Protein AF-A0A1Z4V769-F1 (afdb_monomer_lite)

Structure (mmCIF, N/CA/C/O backbone):
data_AF-A0A1Z4V769-F1
#
_entry.id   AF-A0A1Z4V769-F1
#
loop_
_atom_site.group_PDB
_atom_site.id
_atom_site.type_symbol
_atom_site.label_atom_id
_atom_site.label_alt_id
_atom_site.label_comp_id
_atom_site.label_asym_id
_atom_site.label_entity_id
_atom_site.label_seq_id
_atom_site.pdbx_PDB_ins_code
_atom_site.Cartn_x
_atom_site.Cartn_y
_atom_site.Cartn_z
_atom_site.occupancy
_atom_site.B_iso_or_equiv
_atom_site.auth_seq_id
_atom_site.auth_comp_id
_atom_site.auth_asym_id
_atom_site.auth_atom_id
_atom_site.pdbx_PDB_model_num
ATOM 1 N N . MET A 1 1 ? -10.683 3.137 -2.068 1.00 57.84 1 MET A N 1
ATOM 2 C CA . MET A 1 1 ? -10.751 2.568 -0.701 1.00 57.84 1 MET A CA 1
ATOM 3 C C . MET A 1 1 ? -12.139 2.747 -0.072 1.00 57.84 1 MET A C 1
ATOM 5 O O . MET A 1 1 ? -12.757 1.757 0.283 1.00 57.84 1 MET A O 1
ATOM 9 N N . THR A 1 2 ? -12.689 3.964 -0.033 1.00 55.66 2 THR A N 1
ATOM 10 C CA . THR A 1 2 ? -13.947 4.351 0.654 1.00 55.66 2 THR A CA 1
ATOM 11 C C . THR A 1 2 ? -15.177 3.515 0.298 1.00 55.66 2 THR A C 1
ATOM 13 O O . THR A 1 2 ? -15.842 2.961 1.167 1.00 55.66 2 THR A O 1
ATOM 16 N N . ILE A 1 3 ? -15.468 3.398 -0.999 1.00 59.91 3 ILE A N 1
ATOM 17 C CA . ILE A 1 3 ? -16.662 2.704 -1.499 1.00 59.91 3 ILE A CA 1
ATOM 18 C C . ILE A 1 3 ? -16.536 1.188 -1.294 1.00 59.91 3 ILE A C 1
ATOM 20 O O . ILE A 1 3 ? -17.512 0.521 -0.968 1.00 59.91 3 ILE A O 1
ATOM 24 N N . CYS A 1 4 ? -15.328 0.646 -1.444 1.00 62.88 4 CYS A N 1
ATOM 25 C CA . CYS A 1 4 ? -15.061 -0.784 -1.328 1.00 62.88 4 CYS A CA 1
ATOM 26 C C . CYS A 1 4 ? -15.147 -1.248 0.130 1.00 62.88 4 CYS A C 1
ATOM 28 O O . CYS A 1 4 ? -15.774 -2.267 0.396 1.00 62.88 4 CYS A O 1
ATOM 30 N N . CYS A 1 5 ? -14.602 -0.475 1.080 1.00 68.19 5 CYS A N 1
ATOM 31 C CA . CYS A 1 5 ? -14.754 -0.767 2.509 1.00 68.19 5 CYS A CA 1
ATOM 32 C C . CYS A 1 5 ? -16.229 -0.721 2.927 1.00 68.19 5 CYS A C 1
ATOM 34 O O . CYS A 1 5 ? -16.715 -1.655 3.557 1.00 68.19 5 CYS A O 1
ATOM 36 N N . ASN A 1 6 ? -16.969 0.311 2.509 1.00 74.62 6 ASN A N 1
ATOM 37 C CA . ASN A 1 6 ? -18.406 0.403 2.774 1.00 74.62 6 ASN A CA 1
ATOM 38 C C . ASN A 1 6 ? -19.172 -0.816 2.228 1.00 74.62 6 ASN A C 1
ATOM 40 O O . ASN A 1 6 ? -19.938 -1.436 2.964 1.00 74.62 6 ASN A O 1
ATOM 44 N N . LYS A 1 7 ? -18.899 -1.230 0.981 1.00 69.94 7 LYS A N 1
ATOM 45 C CA . LYS A 1 7 ? -19.490 -2.440 0.383 1.00 69.94 7 LYS A CA 1
ATOM 46 C C . LYS A 1 7 ? -19.115 -3.723 1.134 1.00 69.94 7 LYS A C 1
ATOM 48 O O . LYS A 1 7 ? -19.991 -4.537 1.399 1.00 69.94 7 LYS A O 1
ATOM 53 N N . ARG A 1 8 ? -17.841 -3.905 1.498 1.00 69.81 8 ARG A N 1
ATOM 54 C CA . ARG A 1 8 ? -17.345 -5.112 2.186 1.00 69.81 8 ARG A CA 1
ATOM 55 C C . ARG A 1 8 ? -17.949 -5.283 3.577 1.00 69.81 8 ARG A C 1
ATOM 57 O O . ARG A 1 8 ? -18.269 -6.403 3.955 1.00 69.81 8 ARG A O 1
ATOM 64 N N . PHE A 1 9 ? -18.112 -4.192 4.321 1.00 74.56 9 PHE A N 1
ATOM 65 C CA . PHE A 1 9 ? -18.653 -4.222 5.683 1.00 74.56 9 PHE A CA 1
ATOM 66 C C . PHE A 1 9 ? -20.168 -3.993 5.745 1.00 74.56 9 PHE A C 1
ATOM 68 O O . PHE A 1 9 ? -20.715 -3.867 6.838 1.00 74.56 9 PHE A O 1
ATOM 75 N N . ASN A 1 10 ? -20.842 -3.920 4.591 1.00 76.94 10 ASN A N 1
ATOM 76 C CA . ASN A 1 10 ? -22.262 -3.585 4.483 1.00 76.94 10 ASN A CA 1
ATOM 77 C C . ASN A 1 10 ? -22.631 -2.310 5.272 1.00 76.94 10 ASN A C 1
ATOM 79 O O . ASN A 1 10 ? -23.645 -2.252 5.968 1.00 76.94 10 ASN A O 1
ATOM 83 N N . ARG A 1 11 ? -21.762 -1.292 5.210 1.00 77.50 11 ARG A N 1
ATOM 84 C CA . ARG A 1 11 ? -21.949 0.007 5.873 1.00 77.50 11 ARG A CA 1
ATOM 85 C C . ARG A 1 11 ? -22.264 1.078 4.838 1.00 77.50 11 ARG A C 1
ATOM 87 O O . ARG A 1 11 ? -21.735 1.074 3.729 1.00 77.50 11 ARG A O 1
ATOM 94 N N . SER A 1 12 ? -23.082 2.042 5.234 1.00 74.12 12 SER A N 1
ATOM 95 C CA . SER A 1 12 ? -23.373 3.255 4.470 1.00 74.12 12 SER A CA 1
ATOM 96 C C . SER A 1 12 ? -22.978 4.480 5.290 1.00 74.12 12 SER A C 1
ATOM 98 O O . SER A 1 12 ? -23.317 4.557 6.468 1.00 74.12 12 SER A O 1
ATOM 100 N N . GLY A 1 13 ? -22.281 5.437 4.677 1.00 74.56 13 GLY A N 1
ATOM 101 C CA . GLY A 1 13 ? -21.864 6.676 5.336 1.00 74.56 13 GLY A CA 1
ATOM 102 C C . GLY A 1 13 ? -20.463 7.137 4.939 1.00 74.56 13 GLY A C 1
ATOM 103 O O . GLY A 1 13 ? -19.797 6.531 4.093 1.00 74.56 13 GLY A O 1
ATOM 104 N N . VAL A 1 14 ? -20.025 8.235 5.555 1.00 73.44 14 VAL A N 1
ATOM 105 C CA . VAL A 1 14 ? -18.674 8.780 5.382 1.00 73.44 14 VAL A CA 1
ATOM 106 C C . VAL A 1 14 ? -17.657 7.855 6.052 1.00 73.44 14 VAL A C 1
ATOM 108 O O . VAL A 1 14 ? -17.683 7.666 7.262 1.00 73.44 14 VAL A O 1
ATOM 111 N N . LEU A 1 15 ? -16.775 7.244 5.255 1.00 71.88 15 LEU A N 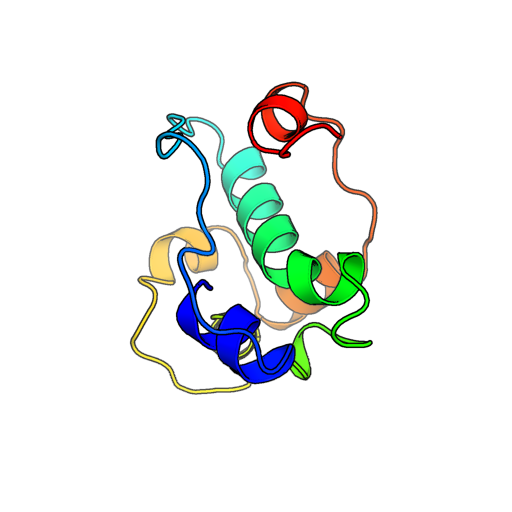1
ATOM 112 C CA . LEU A 1 15 ? -15.699 6.398 5.789 1.00 71.88 15 LEU A CA 1
ATOM 113 C C . LEU A 1 15 ? -14.526 7.241 6.307 1.00 71.88 15 LEU A C 1
ATOM 115 O O . LEU A 1 15 ? -13.828 6.842 7.229 1.00 71.88 15 LEU A O 1
ATOM 119 N N . PHE A 1 16 ? -14.283 8.396 5.687 1.00 67.25 16 PHE A N 1
ATOM 120 C CA . PHE A 1 16 ? -13.202 9.282 6.089 1.00 67.25 16 PHE A CA 1
ATOM 12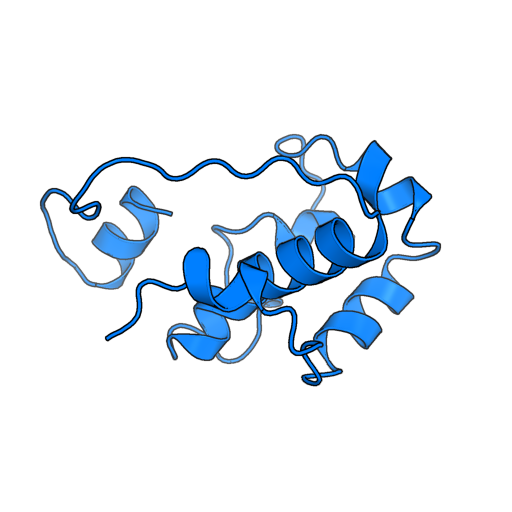1 C C . PHE A 1 16 ? -13.670 10.188 7.219 1.00 67.25 16 PHE A C 1
ATOM 123 O O . PHE A 1 16 ? -14.638 10.933 7.060 1.00 67.25 16 PHE A O 1
ATOM 130 N N . GLN A 1 17 ? -12.950 10.146 8.333 1.00 67.12 17 GLN A N 1
ATOM 131 C CA . GLN A 1 17 ? -13.001 11.187 9.346 1.00 67.12 17 GLN A CA 1
ATOM 132 C C . GLN A 1 17 ? -11.717 12.015 9.273 1.00 67.12 17 GLN A C 1
ATOM 134 O O . GLN A 1 17 ? -10.628 11.469 9.117 1.00 67.12 17 GLN A O 1
ATOM 139 N N . GLY A 1 18 ? -11.852 13.339 9.365 1.00 70.75 18 GLY A N 1
ATOM 140 C CA . GLY A 1 18 ? -10.724 14.270 9.321 1.00 70.75 18 GLY A CA 1
ATOM 141 C C . GLY A 1 18 ? -10.317 14.735 7.917 1.00 70.75 18 GLY A C 1
ATOM 142 O O . GLY A 1 18 ? -10.972 14.454 6.914 1.00 70.75 18 GLY A O 1
ATOM 143 N N . ARG A 1 19 ? -9.239 15.527 7.866 1.00 74.31 19 ARG A N 1
ATOM 144 C CA . ARG A 1 19 ? -8.656 16.059 6.623 1.00 74.31 19 ARG A CA 1
ATOM 145 C C . ARG A 1 19 ? -7.713 15.028 6.003 1.00 74.31 19 ARG A C 1
ATOM 147 O O . ARG A 1 19 ? -7.071 14.273 6.727 1.00 74.31 19 ARG A O 1
ATOM 154 N N . PHE A 1 20 ? -7.605 15.028 4.675 1.00 76.81 20 PHE A N 1
ATOM 155 C CA . PHE A 1 20 ? -6.590 14.228 3.990 1.00 76.81 20 PHE A CA 1
ATOM 156 C C . PHE A 1 20 ? -5.184 14.670 4.425 1.00 76.81 20 PHE A C 1
ATOM 158 O O . PHE A 1 20 ? -4.957 15.851 4.692 1.00 76.81 20 PHE A O 1
ATOM 165 N N . GLN A 1 21 ? -4.255 13.719 4.481 1.00 72.62 21 GLN A N 1
ATOM 166 C CA . GLN A 1 21 ? -2.839 13.979 4.730 1.00 72.62 21 GLN A CA 1
ATOM 167 C C . GLN A 1 21 ? -2.062 13.832 3.424 1.00 72.62 21 GLN A C 1
ATOM 169 O O . GLN A 1 21 ? -2.355 12.953 2.611 1.00 72.62 21 GLN A O 1
ATOM 174 N N . SER A 1 22 ? -1.069 14.692 3.227 1.00 77.38 22 SER A N 1
ATOM 175 C CA . SER A 1 22 ? -0.148 14.632 2.094 1.00 77.38 22 SER A CA 1
ATOM 176 C C . SER A 1 22 ? 1.269 14.836 2.597 1.00 77.38 22 SER A C 1
ATOM 178 O O . SER A 1 22 ? 1.544 15.834 3.263 1.00 77.38 22 SER A O 1
ATOM 180 N N . ILE A 1 23 ? 2.163 13.921 2.248 1.00 76.56 23 ILE A N 1
ATOM 181 C CA . ILE A 1 23 ? 3.587 14.028 2.554 1.00 76.56 23 ILE A CA 1
ATOM 182 C C . ILE A 1 23 ? 4.376 14.071 1.251 1.00 76.56 23 ILE A C 1
ATOM 184 O O . ILE A 1 23 ? 4.012 13.419 0.271 1.00 76.56 23 ILE A O 1
ATOM 188 N N . HIS A 1 24 ? 5.444 14.860 1.229 1.00 78.81 24 HIS A N 1
ATOM 189 C CA . HIS A 1 24 ? 6.358 14.872 0.098 1.00 78.81 24 HIS A CA 1
ATOM 190 C C . HIS A 1 24 ? 7.380 13.749 0.273 1.00 78.81 24 HIS A C 1
ATOM 192 O O . HIS A 1 24 ? 8.068 13.692 1.289 1.00 78.81 24 HIS A O 1
ATOM 198 N N . ILE A 1 25 ? 7.456 12.854 -0.709 1.00 76.62 25 ILE A N 1
ATOM 199 C CA . ILE A 1 25 ? 8.372 11.716 -0.691 1.00 76.62 25 ILE A CA 1
ATOM 200 C C . ILE A 1 25 ? 9.603 12.098 -1.504 1.00 76.62 25 ILE A C 1
ATOM 202 O O . ILE A 1 25 ? 9.499 12.321 -2.707 1.00 76.62 25 ILE A O 1
ATOM 206 N N . GLN A 1 26 ? 10.752 12.181 -0.839 1.00 77.00 26 GLN A N 1
ATOM 207 C CA . GLN A 1 26 ? 12.037 12.483 -1.479 1.00 77.00 26 GLN A CA 1
ATOM 208 C C . GLN A 1 26 ? 12.861 11.218 -1.734 1.00 77.00 26 GLN A C 1
ATOM 210 O O . GLN A 1 26 ? 13.654 11.173 -2.670 1.00 77.00 26 GLN A O 1
ATOM 215 N N . GLU A 1 27 ? 12.650 10.180 -0.924 1.00 80.44 27 GLU A N 1
ATOM 216 C CA . GLU A 1 27 ? 13.408 8.937 -0.990 1.00 80.44 27 GLU A CA 1
ATOM 217 C C . GLU A 1 27 ? 12.643 7.851 -1.751 1.00 80.44 27 GLU A C 1
ATOM 219 O O . GLU A 1 27 ? 11.509 7.494 -1.426 1.00 80.44 27 GLU A O 1
ATOM 224 N N . THR A 1 28 ? 13.307 7.275 -2.750 1.00 77.69 28 THR A N 1
ATOM 225 C CA . THR A 1 28 ? 12.832 6.114 -3.514 1.00 77.69 28 THR A CA 1
ATOM 226 C C . THR A 1 28 ? 12.460 4.934 -2.613 1.00 77.69 28 THR A C 1
ATOM 228 O O . THR A 1 28 ? 11.408 4.3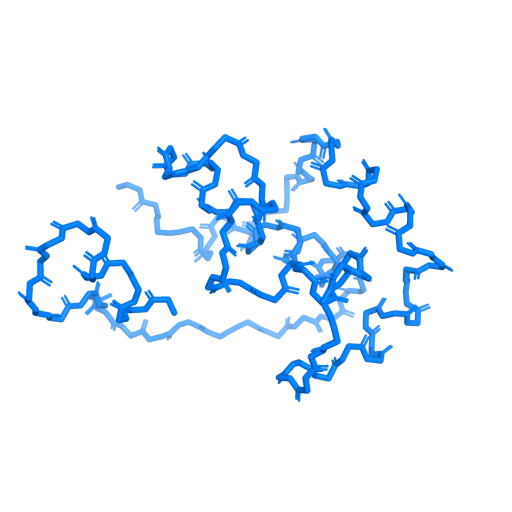23 -2.788 1.00 77.69 28 THR A O 1
ATOM 231 N N . GLU A 1 29 ? 13.291 4.629 -1.614 1.00 77.56 29 GLU A N 1
ATOM 232 C CA . GLU A 1 29 ? 13.046 3.522 -0.686 1.00 77.56 29 GLU A CA 1
ATOM 233 C C . GLU A 1 29 ? 11.744 3.719 0.104 1.00 77.56 29 GLU A C 1
ATOM 235 O O . GLU A 1 29 ? 10.967 2.777 0.298 1.00 77.56 29 GLU A O 1
ATOM 240 N N . TYR A 1 30 ? 11.457 4.960 0.499 1.00 79.50 30 TYR A N 1
ATOM 241 C CA . TYR A 1 30 ? 10.214 5.306 1.171 1.00 79.50 30 TYR A CA 1
ATOM 242 C C . TYR A 1 30 ? 9.000 5.065 0.263 1.00 79.50 30 TYR A C 1
ATOM 244 O O . TYR A 1 30 ? 8.015 4.463 0.695 1.00 79.50 30 TYR A O 1
ATOM 252 N N . LEU A 1 31 ? 9.076 5.476 -1.010 1.00 79.56 31 LEU A N 1
ATOM 253 C CA . LEU A 1 31 ? 8.002 5.269 -1.990 1.00 79.56 31 LEU A CA 1
ATOM 254 C C . LEU A 1 31 ? 7.667 3.780 -2.167 1.00 79.56 31 LEU A C 1
ATOM 256 O O . LEU A 1 31 ? 6.493 3.396 -2.147 1.00 79.56 31 LEU A O 1
ATOM 260 N N . VAL A 1 32 ? 8.694 2.940 -2.304 1.00 79.00 32 VAL A N 1
ATOM 261 C CA . VAL A 1 32 ? 8.534 1.492 -2.495 1.00 79.00 32 VAL A CA 1
ATOM 262 C C . VAL A 1 32 ? 7.907 0.842 -1.254 1.00 79.00 32 VAL A C 1
ATOM 264 O O . VAL A 1 32 ? 6.961 0.056 -1.369 1.00 79.00 32 VAL A O 1
ATOM 267 N N . ASN A 1 33 ? 8.349 1.225 -0.054 1.00 79.81 33 ASN A N 1
ATOM 268 C CA . ASN A 1 33 ? 7.755 0.735 1.192 1.00 79.81 33 ASN A CA 1
ATOM 269 C C . ASN A 1 33 ? 6.319 1.235 1.410 1.00 79.81 33 ASN A C 1
ATOM 271 O O . ASN A 1 33 ? 5.485 0.495 1.935 1.00 79.81 33 ASN A O 1
ATOM 275 N N . LEU A 1 34 ? 5.992 2.452 0.968 1.00 80.94 34 LEU A N 1
ATOM 276 C CA . LEU A 1 34 ? 4.633 2.988 1.055 1.00 80.94 34 LEU A CA 1
ATOM 277 C C . LEU A 1 34 ? 3.688 2.231 0.121 1.00 80.94 34 LEU A C 1
ATOM 279 O O . LEU A 1 34 ? 2.582 1.873 0.529 1.00 80.94 34 LEU A O 1
ATOM 283 N N . SER A 1 35 ? 4.136 1.930 -1.099 1.00 81.75 35 SER A N 1
ATOM 284 C CA . SER A 1 35 ? 3.401 1.068 -2.030 1.00 81.75 35 SER A CA 1
ATOM 285 C C . SER A 1 35 ? 3.107 -0.300 -1.403 1.00 81.75 35 SER A C 1
ATOM 287 O O . SER A 1 35 ? 1.950 -0.728 -1.355 1.00 81.75 35 SER A O 1
ATOM 289 N N . ARG A 1 36 ? 4.125 -0.938 -0.804 1.00 81.69 36 ARG A N 1
ATOM 290 C CA . ARG A 1 36 ? 3.968 -2.198 -0.059 1.00 81.69 36 ARG A CA 1
ATOM 291 C C . ARG A 1 36 ? 2.932 -2.074 1.057 1.00 81.69 36 ARG A C 1
ATOM 293 O O . ARG A 1 36 ? 2.047 -2.920 1.163 1.00 81.69 36 ARG A O 1
ATOM 300 N N . TYR A 1 37 ? 3.007 -1.019 1.866 1.00 81.81 37 TYR A N 1
ATOM 301 C CA . TYR A 1 37 ? 2.047 -0.779 2.942 1.00 81.81 37 TYR A CA 1
ATOM 302 C C . TYR A 1 37 ? 0.607 -0.703 2.415 1.00 81.81 37 TYR A C 1
ATOM 304 O O . TYR A 1 37 ? -0.260 -1.427 2.902 1.00 81.81 37 TYR A O 1
ATOM 312 N N . ILE A 1 38 ? 0.358 0.094 1.370 1.00 83.25 38 ILE A N 1
ATOM 313 C CA . ILE A 1 38 ? -0.975 0.239 0.763 1.00 83.25 38 ILE A CA 1
ATOM 314 C C . ILE A 1 38 ? -1.538 -1.121 0.328 1.00 83.25 38 ILE A C 1
ATOM 316 O O . ILE A 1 38 ? -2.719 -1.397 0.546 1.00 83.25 38 ILE A O 1
ATOM 320 N N . HIS A 1 39 ? -0.697 -1.972 -0.261 1.00 85.31 39 HIS A N 1
ATOM 321 C CA . HIS A 1 39 ? -1.094 -3.280 -0.780 1.00 85.31 39 HIS A CA 1
ATOM 322 C C . HIS A 1 39 ? -1.296 -4.321 0.338 1.00 85.31 39 HIS A C 1
ATOM 324 O O . HIS A 1 39 ? -2.127 -5.216 0.194 1.00 85.31 39 HIS A O 1
ATOM 330 N N . LEU A 1 40 ? -0.608 -4.173 1.476 1.00 83.88 40 LEU A N 1
ATOM 331 C CA . LEU A 1 40 ? -0.786 -5.017 2.664 1.00 83.88 40 LEU A CA 1
ATOM 332 C C . LEU A 1 40 ? -1.903 -4.548 3.603 1.00 83.88 40 LEU A C 1
ATOM 334 O O . LEU A 1 40 ? -2.302 -5.318 4.473 1.00 83.88 40 LEU A O 1
ATOM 338 N N . ASN A 1 41 ? -2.446 -3.337 3.449 1.00 83.69 41 ASN A N 1
ATOM 339 C CA . ASN A 1 41 ? -3.524 -2.836 4.313 1.00 83.69 41 ASN A CA 1
ATOM 340 C C . ASN A 1 41 ? -4.740 -3.771 4.411 1.00 83.69 41 ASN A C 1
ATOM 342 O O . ASN A 1 41 ? -5.201 -4.002 5.527 1.00 83.69 41 ASN A O 1
ATOM 346 N N . PRO A 1 42 ? -5.251 -4.357 3.309 1.00 82.62 42 PRO A N 1
ATOM 347 C CA . PRO A 1 42 ? -6.346 -5.322 3.382 1.00 82.62 42 PRO A CA 1
ATOM 348 C C . PRO A 1 42 ? -5.994 -6.574 4.197 1.00 82.62 42 PRO A C 1
ATOM 350 O O . PRO A 1 42 ? -6.853 -7.098 4.901 1.00 82.62 42 PRO A O 1
ATOM 353 N N . VAL A 1 43 ? -4.735 -7.021 4.137 1.00 84.81 43 VAL A N 1
ATOM 354 C CA . VAL A 1 43 ? -4.232 -8.171 4.904 1.00 84.81 43 VAL A CA 1
ATOM 355 C C . VAL A 1 43 ? -4.095 -7.806 6.382 1.00 84.81 43 VAL A C 1
ATOM 357 O O . VAL A 1 43 ? -4.614 -8.506 7.246 1.00 84.81 43 VAL A O 1
ATOM 360 N N . LYS A 1 44 ? -3.476 -6.658 6.689 1.00 80.62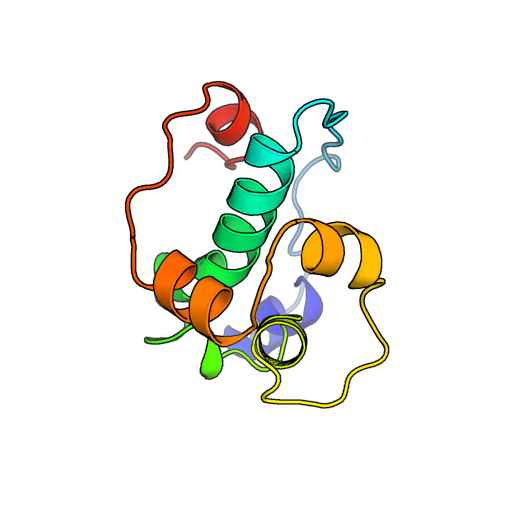 44 LYS A N 1
ATOM 361 C CA . LYS A 1 44 ? -3.325 -6.152 8.064 1.00 80.62 44 LYS A CA 1
ATOM 362 C C . LYS A 1 44 ? -4.660 -5.889 8.753 1.00 80.62 44 LYS A C 1
ATOM 364 O O . LYS A 1 44 ? -4.788 -6.135 9.945 1.00 80.62 44 LYS A O 1
ATOM 369 N N . ALA A 1 45 ? -5.651 -5.409 8.008 1.00 77.38 45 ALA A N 1
ATOM 370 C CA . ALA A 1 45 ? -7.004 -5.192 8.507 1.00 77.38 45 ALA A CA 1
ATOM 371 C C . ALA A 1 45 ? -7.821 -6.496 8.638 1.00 77.38 45 ALA A C 1
ATOM 373 O O . ALA A 1 45 ? -8.999 -6.436 8.986 1.00 77.38 45 ALA A O 1
ATOM 374 N N . GLY A 1 46 ? -7.236 -7.661 8.326 1.00 80.88 46 GLY A N 1
ATOM 375 C CA . GLY A 1 46 ? -7.904 -8.964 8.399 1.00 80.88 46 GLY A CA 1
ATOM 376 C C . GLY A 1 46 ? -9.028 -9.145 7.375 1.00 80.88 46 GLY A C 1
ATOM 377 O O . GLY A 1 46 ? -9.924 -9.960 7.576 1.00 80.88 46 GLY A O 1
ATOM 378 N N . ILE A 1 47 ? -9.028 -8.362 6.291 1.00 81.69 47 ILE A N 1
ATOM 379 C CA . ILE A 1 47 ? -10.090 -8.386 5.275 1.00 81.69 47 ILE A CA 1
ATOM 380 C C . ILE A 1 47 ? -9.895 -9.556 4.301 1.00 81.69 47 ILE A C 1
ATOM 382 O O . ILE A 1 47 ? -10.887 -10.131 3.836 1.00 81.69 47 ILE A O 1
ATOM 386 N N . VAL A 1 48 ? -8.635 -9.876 3.998 1.00 84.81 48 VAL A N 1
ATOM 387 C CA . VAL A 1 48 ? -8.173 -10.947 3.098 1.00 84.81 48 VAL A CA 1
ATOM 388 C C . VAL A 1 48 ? -6.916 -11.609 3.664 1.00 84.81 48 VAL A C 1
ATOM 390 O O . VAL A 1 48 ? -6.197 -10.980 4.440 1.00 84.81 48 VAL A O 1
ATOM 393 N N . ASN A 1 49 ? -6.619 -12.844 3.254 1.00 84.31 49 ASN A N 1
ATOM 394 C CA . ASN A 1 49 ? -5.400 -13.541 3.693 1.00 84.31 49 ASN A CA 1
ATOM 395 C C . ASN A 1 49 ? -4.183 -13.135 2.855 1.00 84.31 49 ASN A C 1
ATOM 397 O O . ASN A 1 49 ? -3.059 -13.086 3.352 1.00 84.31 49 ASN A O 1
ATOM 401 N N . HIS A 1 50 ? -4.414 -12.808 1.582 1.00 84.19 50 HIS A N 1
ATOM 402 C CA . HIS A 1 50 ? -3.369 -12.430 0.638 1.00 84.19 50 HIS A CA 1
ATOM 403 C C . HIS A 1 50 ? -3.743 -11.152 -0.114 1.00 84.19 50 HIS A C 1
ATOM 405 O O . HIS A 1 50 ? -4.893 -10.959 -0.500 1.00 84.19 50 HIS A O 1
ATOM 411 N N . ALA A 1 51 ? -2.757 -10.293 -0.397 1.00 83.69 51 ALA A N 1
ATOM 412 C CA . ALA A 1 51 ? -2.977 -9.053 -1.153 1.00 83.69 51 ALA A CA 1
ATOM 413 C C . ALA A 1 51 ? -3.593 -9.311 -2.547 1.00 83.69 51 ALA A C 1
ATOM 415 O O . ALA A 1 51 ? -4.362 -8.494 -3.047 1.00 83.69 51 ALA A O 1
ATOM 416 N N . GLY A 1 52 ? -3.316 -10.482 -3.138 1.00 84.94 52 GLY A N 1
ATOM 417 C CA . GLY A 1 52 ? -3.896 -10.938 -4.408 1.00 84.94 52 GLY A CA 1
ATOM 418 C C . GLY A 1 52 ? -5.404 -11.166 -4.387 1.00 84.94 52 GLY A C 1
ATOM 419 O O . GLY A 1 52 ? -6.041 -11.097 -5.431 1.00 84.94 52 GLY A O 1
ATOM 420 N N . GLU A 1 53 ? -5.993 -11.385 -3.215 1.00 85.50 53 GLU A N 1
ATOM 421 C CA . GLU A 1 53 ? -7.439 -11.585 -3.069 1.00 85.50 53 GLU A CA 1
ATOM 422 C C . GLU A 1 53 ? -8.204 -10.252 -3.055 1.00 85.50 53 GLU A C 1
ATOM 424 O O . GLU A 1 53 ? -9.433 -10.231 -3.130 1.00 85.50 53 GLU A O 1
ATOM 429 N N . TRP A 1 54 ? -7.498 -9.119 -2.953 1.00 85.75 54 TRP A N 1
ATOM 430 C CA . TRP A 1 54 ? -8.116 -7.803 -2.857 1.00 85.75 54 TRP A CA 1
ATOM 431 C C . TRP A 1 54 ? -8.164 -7.074 -4.204 1.00 85.75 54 TRP A C 1
ATOM 433 O O . TRP A 1 54 ? -7.302 -6.256 -4.542 1.00 85.75 54 TRP A O 1
ATOM 443 N N . GLU A 1 55 ? -9.246 -7.321 -4.947 1.00 80.81 55 GLU A N 1
ATOM 444 C CA . GLU A 1 55 ? -9.498 -6.777 -6.294 1.00 80.81 55 GLU A CA 1
ATOM 445 C C . GLU A 1 55 ? -9.549 -5.239 -6.372 1.00 80.81 55 GLU A C 1
ATOM 447 O O . GLU A 1 55 ? -9.313 -4.656 -7.435 1.00 80.81 55 GLU A O 1
ATOM 452 N N . PHE A 1 56 ? -9.832 -4.580 -5.242 1.00 80.31 56 PHE A N 1
ATOM 453 C CA . PHE A 1 56 ? -9.953 -3.124 -5.118 1.00 80.31 56 PHE A CA 1
ATOM 454 C C . PHE A 1 56 ? -8.622 -2.419 -4.820 1.00 80.31 56 PHE A C 1
ATOM 456 O O . PHE A 1 56 ? -8.617 -1.275 -4.350 1.00 80.31 56 PHE A O 1
ATOM 463 N N . SER A 1 57 ? -7.501 -3.097 -5.054 1.00 82.88 57 SER A N 1
ATOM 464 C CA . SER A 1 57 ? -6.166 -2.500 -5.063 1.00 82.88 57 SER A CA 1
ATOM 465 C C . SER A 1 57 ? -5.535 -2.584 -6.446 1.00 82.88 57 SER A C 1
ATOM 467 O O . SER A 1 57 ? -5.958 -3.365 -7.297 1.00 82.88 57 SER A O 1
ATOM 469 N N . SER A 1 58 ? -4.483 -1.790 -6.635 1.00 84.56 58 SER A N 1
ATOM 470 C CA . SER A 1 58 ? -3.582 -1.891 -7.779 1.00 84.56 58 SER A CA 1
ATOM 471 C C . SER A 1 58 ? -2.585 -3.053 -7.670 1.00 84.56 58 SER A C 1
ATOM 473 O O . SER A 1 58 ? -1.671 -3.152 -8.480 1.00 84.56 58 SER A O 1
ATOM 475 N N . TYR A 1 59 ? -2.687 -3.918 -6.652 1.00 85.00 59 TYR A N 1
ATOM 476 C CA . TYR A 1 59 ? -1.708 -4.986 -6.439 1.00 85.00 59 TYR A CA 1
ATOM 477 C C . TYR A 1 59 ? -1.598 -5.930 -7.630 1.00 85.00 59 TYR A C 1
ATOM 479 O O . TYR A 1 59 ? -0.489 -6.274 -8.029 1.00 85.00 59 TYR A O 1
ATOM 487 N N . LEU A 1 60 ? -2.728 -6.298 -8.232 1.00 84.12 60 LEU A N 1
ATOM 488 C CA . LEU A 1 60 ? -2.745 -7.220 -9.362 1.00 84.12 60 LEU A CA 1
ATOM 489 C C . LEU A 1 60 ? -2.034 -6.641 -10.594 1.00 84.12 60 LEU A C 1
ATOM 491 O O . LEU A 1 60 ? -1.373 -7.391 -11.305 1.00 84.12 60 LEU A O 1
ATOM 495 N N . GLU A 1 61 ? -2.103 -5.326 -10.818 1.00 84.12 61 GLU A N 1
ATOM 496 C CA . GLU A 1 61 ? -1.325 -4.649 -11.862 1.00 84.12 61 GLU A CA 1
ATOM 497 C C . GLU A 1 61 ? 0.176 -4.658 -11.581 1.00 84.12 61 GLU A C 1
ATOM 499 O O . GLU A 1 61 ? 0.977 -4.876 -12.488 1.00 84.12 61 GLU A O 1
ATOM 504 N N . TYR A 1 62 ? 0.566 -4.412 -10.330 1.00 79.50 62 TYR A N 1
ATOM 505 C CA . TYR A 1 62 ? 1.976 -4.406 -9.935 1.00 79.50 62 TYR A CA 1
ATOM 506 C C . TYR A 1 62 ? 2.587 -5.810 -9.958 1.00 79.50 62 TYR A C 1
ATOM 508 O O . TYR A 1 62 ? 3.768 -5.964 -10.253 1.00 79.50 62 TYR A O 1
ATOM 516 N N . ALA A 1 63 ? 1.783 -6.828 -9.659 1.00 80.56 63 ALA A N 1
ATOM 517 C CA . ALA A 1 63 ? 2.186 -8.226 -9.673 1.00 80.56 63 ALA A CA 1
ATOM 518 C C . ALA A 1 63 ? 2.139 -8.866 -11.074 1.00 80.56 63 ALA A C 1
ATOM 520 O O . ALA A 1 63 ? 2.417 -10.059 -11.174 1.00 80.56 63 ALA A O 1
ATOM 521 N N . GLY A 1 64 ? 1.744 -8.124 -12.120 1.00 79.31 64 GLY A N 1
ATOM 522 C CA . GLY A 1 64 ? 1.601 -8.646 -13.488 1.00 79.31 64 GLY A CA 1
ATOM 523 C C . GLY A 1 64 ? 0.400 -9.576 -13.701 1.00 79.31 64 GLY A C 1
ATOM 524 O O . GLY A 1 64 ? 0.227 -10.147 -14.773 1.00 79.31 64 GLY A O 1
ATOM 525 N N . LEU A 1 65 ? -0.457 -9.729 -12.690 1.00 81.50 65 LEU A N 1
ATOM 526 C CA . LEU A 1 65 ? -1.587 -10.663 -12.691 1.00 81.50 65 LEU A CA 1
ATOM 527 C C . LEU A 1 65 ? -2.835 -10.090 -13.374 1.00 81.50 65 LEU A C 1
ATOM 529 O O . LEU A 1 65 ? -3.744 -10.839 -13.731 1.00 81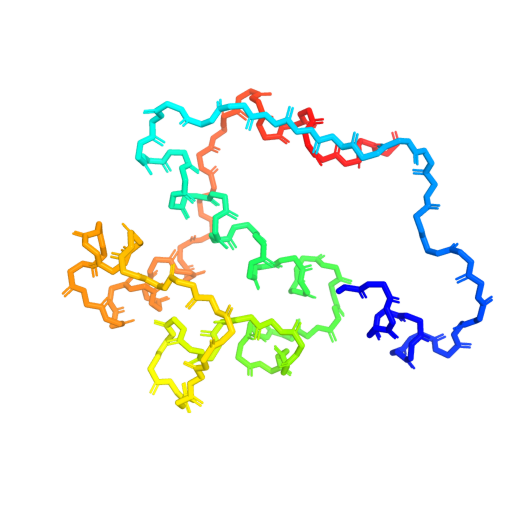.50 65 LEU A O 1
ATOM 533 N N . ARG A 1 66 ? -2.900 -8.764 -13.548 1.00 82.06 66 ARG A N 1
ATOM 534 C CA . ARG A 1 66 ? -3.987 -8.070 -14.247 1.00 82.06 66 ARG A CA 1
ATOM 535 C C . ARG A 1 66 ? -3.427 -6.981 -15.165 1.00 82.06 66 ARG A C 1
ATOM 537 O O . ARG A 1 66 ? -2.667 -6.138 -14.691 1.00 82.06 66 ARG A O 1
ATOM 544 N N . PRO A 1 67 ? -3.845 -6.913 -16.441 1.00 73.19 67 PRO A N 1
ATOM 545 C CA . PRO A 1 67 ? -3.604 -5.728 -17.250 1.00 73.19 67 PRO A CA 1
ATOM 546 C C . PRO A 1 67 ? -4.465 -4.589 -16.696 1.00 73.19 67 PRO A C 1
ATOM 548 O O . PRO A 1 67 ? -5.692 -4.682 -16.686 1.00 73.19 67 PRO A O 1
ATOM 551 N N . GLY A 1 68 ? -3.841 -3.522 -16.207 1.00 67.94 68 GLY A N 1
ATOM 552 C CA . GLY A 1 68 ? -4.571 -2.367 -15.698 1.00 67.94 68 GLY A CA 1
ATOM 553 C C . GLY A 1 68 ? -3.978 -1.051 -16.165 1.00 67.94 68 GLY A C 1
ATOM 554 O O . GLY A 1 68 ? -2.794 -0.940 -16.464 1.00 67.94 68 GLY A O 1
ATOM 555 N N . THR A 1 69 ? -4.851 -0.054 -16.243 1.00 66.31 69 THR A N 1
ATOM 556 C CA . THR A 1 69 ? -4.582 1.300 -16.752 1.00 66.31 69 THR A CA 1
ATOM 557 C C . THR A 1 69 ? -4.643 2.364 -15.655 1.00 66.31 69 THR A C 1
ATOM 559 O O . THR A 1 69 ? -4.513 3.550 -15.941 1.00 66.31 69 THR A O 1
ATOM 562 N N . LEU A 1 70 ? -4.891 1.960 -14.404 1.00 60.12 70 LEU A N 1
ATOM 563 C CA . LEU A 1 70 ? -5.249 2.870 -13.314 1.00 60.12 70 LEU A CA 1
ATOM 564 C C . LEU A 1 70 ? -4.039 3.585 -12.676 1.00 60.12 70 LEU A C 1
ATOM 566 O O . LEU A 1 70 ? -4.107 4.803 -12.519 1.00 60.12 70 LEU A O 1
ATOM 570 N N . PRO A 1 71 ? -2.940 2.904 -12.297 1.00 66.75 71 PRO A N 1
ATOM 571 C CA . PRO A 1 71 ? -1.740 3.582 -11.813 1.00 66.75 71 PRO A CA 1
ATOM 572 C C . PRO A 1 71 ? -0.748 3.871 -12.948 1.00 66.75 71 PRO A C 1
ATOM 574 O O . PRO A 1 71 ? -0.521 3.027 -13.813 1.00 66.75 71 PRO A O 1
ATOM 577 N N . ASN A 1 72 ? -0.073 5.026 -12.898 1.00 67.94 72 ASN A N 1
ATOM 578 C CA . ASN A 1 72 ? 1.190 5.190 -13.619 1.00 67.94 72 ASN A CA 1
ATOM 579 C C . ASN A 1 72 ? 2.250 4.353 -12.888 1.00 67.94 72 ASN A C 1
ATOM 581 O O . ASN A 1 72 ? 2.837 4.780 -11.894 1.00 67.94 72 ASN A O 1
ATOM 585 N N . ILE A 1 73 ? 2.412 3.115 -13.348 1.00 69.12 73 ILE A N 1
ATOM 586 C CA . ILE A 1 73 ? 3.307 2.122 -12.749 1.00 69.12 73 ILE A CA 1
ATOM 587 C C . ILE A 1 73 ? 4.769 2.398 -13.102 1.00 69.12 73 ILE A C 1
ATOM 589 O O . ILE A 1 73 ? 5.642 1.789 -12.497 1.00 69.12 73 ILE A O 1
ATOM 593 N N . GLU A 1 74 ? 5.056 3.277 -14.069 1.00 68.44 74 GLU A N 1
ATOM 594 C CA . GLU A 1 74 ? 6.400 3.427 -14.637 1.00 68.44 74 GLU A CA 1
ATOM 595 C C . GLU A 1 74 ? 7.420 3.851 -13.583 1.00 68.44 74 GLU A C 1
ATOM 597 O O . GLU A 1 74 ? 8.483 3.249 -13.493 1.00 68.44 74 GLU A O 1
ATOM 602 N N . TYR A 1 75 ? 7.067 4.796 -12.708 1.00 68.00 75 TYR A N 1
ATOM 603 C CA . TYR A 1 75 ? 7.969 5.266 -11.652 1.00 68.00 75 TYR A CA 1
ATOM 604 C C . TYR A 1 75 ? 8.378 4.169 -10.668 1.00 68.00 75 TYR A C 1
ATOM 606 O O . TYR A 1 75 ? 9.534 4.126 -10.251 1.00 68.00 75 TYR A O 1
ATOM 614 N N . ILE A 1 76 ? 7.455 3.269 -10.317 1.00 68.75 76 ILE A N 1
ATOM 615 C CA . ILE A 1 76 ? 7.766 2.165 -9.403 1.00 68.75 76 ILE A CA 1
ATOM 616 C C . ILE A 1 76 ? 8.383 0.984 -10.161 1.00 68.75 76 ILE A C 1
ATOM 618 O O . ILE A 1 76 ? 9.306 0.364 -9.649 1.00 68.75 76 ILE A O 1
ATOM 622 N N . LYS A 1 77 ? 7.966 0.703 -11.402 1.00 67.12 77 LYS A N 1
ATOM 623 C CA . LYS A 1 77 ? 8.595 -0.322 -12.254 1.00 67.12 77 LYS A CA 1
ATOM 624 C C . LYS A 1 77 ? 10.059 -0.008 -12.563 1.00 67.12 77 LYS A C 1
ATOM 626 O O . LYS A 1 77 ? 10.857 -0.929 -12.635 1.00 67.12 77 LYS A O 1
ATOM 631 N N . ILE A 1 78 ? 10.436 1.266 -12.688 1.00 66.44 78 ILE A N 1
ATOM 632 C CA . ILE A 1 78 ? 11.848 1.664 -12.825 1.00 66.44 78 ILE A CA 1
ATOM 633 C C . ILE A 1 78 ? 12.662 1.261 -11.584 1.00 66.44 78 ILE A C 1
ATOM 635 O O . ILE A 1 78 ? 13.838 0.932 -11.698 1.00 66.44 78 ILE A O 1
ATOM 639 N N . GLN A 1 79 ? 12.047 1.284 -10.401 1.00 66.12 79 GLN A N 1
ATOM 640 C CA . GLN A 1 79 ? 12.702 0.963 -9.129 1.00 66.12 79 GLN A CA 1
ATOM 641 C C . GLN A 1 79 ? 12.624 -0.527 -8.776 1.00 66.12 79 GLN A C 1
ATOM 643 O O . GLN A 1 79 ? 13.388 -0.998 -7.938 1.00 66.12 79 GLN A O 1
ATOM 648 N N . ILE A 1 80 ? 11.696 -1.265 -9.386 1.00 65.75 80 ILE A N 1
ATOM 649 C CA . ILE A 1 80 ? 11.439 -2.673 -9.102 1.00 65.75 80 ILE A CA 1
ATOM 650 C C . ILE A 1 80 ? 11.719 -3.470 -10.370 1.00 65.75 80 ILE A C 1
ATOM 652 O O . ILE A 1 80 ? 10.875 -3.581 -11.253 1.00 65.75 80 ILE A O 1
ATOM 656 N N . GLU A 1 81 ? 12.927 -4.032 -10.427 1.00 65.75 81 GLU A N 1
ATOM 657 C CA . GLU A 1 81 ? 13.503 -4.702 -11.601 1.00 65.75 81 GLU A CA 1
ATOM 658 C C . GLU A 1 81 ? 12.634 -5.842 -12.175 1.00 65.75 81 GLU A C 1
ATOM 660 O O . GLU A 1 81 ? 12.778 -6.192 -13.345 1.00 65.75 81 GLU A O 1
ATOM 665 N N . SER A 1 82 ? 11.724 -6.435 -11.384 1.00 72.06 82 SER A N 1
ATOM 666 C CA . SER A 1 82 ? 10.835 -7.515 -11.832 1.00 72.06 82 SER A CA 1
ATOM 667 C C . SER A 1 82 ? 9.567 -7.667 -10.979 1.00 72.06 82 SER A C 1
ATOM 669 O O . SER A 1 82 ? 9.583 -7.486 -9.761 1.00 72.06 82 SER A O 1
ATOM 671 N N . GLU A 1 83 ? 8.474 -8.111 -11.607 1.00 73.62 83 GLU A N 1
ATOM 672 C CA . GLU A 1 83 ? 7.203 -8.473 -10.952 1.00 73.62 83 GLU A CA 1
ATOM 673 C C . GLU A 1 83 ? 7.395 -9.564 -9.885 1.00 73.62 83 GLU A C 1
ATOM 675 O O . GLU A 1 83 ? 6.775 -9.522 -8.823 1.00 73.62 83 GLU A O 1
ATOM 680 N N . SER A 1 84 ? 8.316 -10.507 -10.121 1.00 74.06 84 SER A N 1
ATOM 681 C CA . SER A 1 84 ? 8.657 -11.556 -9.149 1.00 74.06 84 SER A CA 1
ATOM 682 C C . SER A 1 84 ? 9.344 -10.987 -7.905 1.00 74.06 84 SER A C 1
ATOM 684 O O . SER A 1 84 ? 9.067 -11.423 -6.788 1.00 74.06 84 SER A O 1
ATOM 686 N N . ILE A 1 85 ? 10.192 -9.967 -8.079 1.00 75.19 85 ILE A N 1
ATOM 687 C CA . ILE A 1 85 ? 10.847 -9.270 -6.964 1.00 75.19 85 ILE A CA 1
ATOM 688 C C . ILE A 1 85 ? 9.803 -8.519 -6.142 1.00 75.19 85 ILE A C 1
ATOM 690 O O . ILE A 1 85 ? 9.875 -8.543 -4.918 1.00 75.19 85 ILE A O 1
ATOM 694 N N . TYR A 1 86 ? 8.792 -7.919 -6.777 1.00 76.38 86 TYR A N 1
ATOM 695 C CA . TYR A 1 86 ? 7.712 -7.249 -6.051 1.00 76.38 86 TYR A CA 1
ATOM 696 C C . TYR A 1 86 ? 6.893 -8.208 -5.181 1.00 76.38 86 TYR A C 1
ATOM 698 O O . TYR A 1 86 ? 6.577 -7.897 -4.031 1.00 76.38 86 TYR A O 1
ATOM 706 N N . GLN A 1 87 ? 6.572 -9.390 -5.710 1.00 75.88 87 GLN A N 1
ATOM 707 C CA . GLN A 1 87 ? 5.868 -10.421 -4.950 1.00 75.88 87 GLN A CA 1
ATOM 708 C C . GLN A 1 87 ? 6.716 -10.903 -3.764 1.00 75.88 87 GLN A C 1
ATOM 710 O O . GLN A 1 87 ? 6.223 -10.939 -2.637 1.00 75.88 87 GLN A O 1
ATOM 715 N N . GLN A 1 88 ? 8.007 -11.175 -3.984 1.00 76.50 88 GLN A N 1
ATOM 716 C CA . GLN A 1 88 ? 8.946 -11.544 -2.919 1.00 76.50 88 GLN A CA 1
ATOM 717 C C . GLN A 1 88 ? 9.072 -10.434 -1.863 1.00 76.50 88 GLN A C 1
ATOM 719 O O . GLN A 1 88 ? 9.070 -10.696 -0.661 1.00 76.50 88 GLN A O 1
ATOM 724 N N . PHE A 1 89 ? 9.119 -9.180 -2.312 1.00 76.88 89 PHE A N 1
ATOM 725 C CA . PHE A 1 89 ? 9.160 -8.000 -1.462 1.00 76.88 89 PHE A CA 1
ATOM 726 C C . PHE A 1 89 ? 7.894 -7.877 -0.608 1.00 76.88 89 PHE A C 1
ATOM 728 O O . PHE A 1 89 ? 7.972 -7.405 0.517 1.00 76.88 89 PHE A O 1
ATOM 735 N N . LEU A 1 90 ? 6.726 -8.314 -1.075 1.00 73.94 90 LEU A N 1
ATOM 736 C CA . LEU A 1 90 ? 5.500 -8.305 -0.269 1.00 73.94 90 LEU A CA 1
ATOM 737 C C . LEU A 1 90 ? 5.399 -9.460 0.732 1.00 73.94 90 LEU A C 1
ATOM 739 O O . LEU A 1 90 ? 4.729 -9.302 1.753 1.00 73.94 90 LEU A O 1
ATOM 743 N N . LEU A 1 91 ? 6.063 -10.587 0.460 1.00 71.50 91 LEU A N 1
ATOM 744 C CA . LEU A 1 91 ? 6.185 -11.702 1.405 1.00 71.50 91 LEU A CA 1
ATOM 745 C C . LEU A 1 91 ? 7.082 -11.348 2.596 1.00 71.50 91 LEU A C 1
ATOM 747 O O . LEU A 1 91 ? 6.877 -11.855 3.698 1.00 71.50 91 LEU A O 1
ATOM 751 N N . ASP A 1 92 ? 8.059 -10.464 2.392 1.00 69.38 92 ASP A N 1
ATOM 752 C CA . ASP A 1 92 ? 8.864 -9.929 3.482 1.00 69.38 92 ASP A CA 1
ATOM 753 C C . ASP A 1 92 ? 8.057 -8.896 4.289 1.00 69.38 92 ASP A C 1
ATOM 755 O O . ASP A 1 92 ? 7.871 -7.743 3.891 1.00 69.38 92 ASP A O 1
ATOM 759 N N . HIS A 1 93 ? 7.546 -9.330 5.444 1.00 62.22 93 HIS A N 1
ATOM 760 C CA . HIS A 1 93 ? 6.759 -8.500 6.360 1.00 62.22 93 HIS A CA 1
ATOM 761 C C . HIS A 1 93 ? 7.592 -7.485 7.157 1.00 62.22 93 HIS A C 1
ATOM 763 O O . HIS A 1 93 ? 7.018 -6.715 7.936 1.00 62.22 93 HIS A O 1
ATOM 769 N N . ASN A 1 94 ? 8.914 -7.443 6.970 1.00 60.88 94 ASN A N 1
ATOM 770 C CA . ASN A 1 94 ? 9.764 -6.435 7.590 1.00 60.88 94 ASN A CA 1
ATOM 771 C C . ASN A 1 94 ? 9.529 -5.075 6.927 1.00 60.88 94 ASN A C 1
ATOM 773 O O . ASN A 1 94 ? 10.177 -4.689 5.952 1.00 60.88 94 ASN A O 1
ATOM 777 N N . LEU A 1 95 ? 8.562 -4.336 7.469 1.00 59.88 95 LEU A N 1
ATOM 778 C CA . LEU A 1 95 ? 8.407 -2.926 7.162 1.00 59.88 95 LEU A CA 1
ATOM 779 C C . LEU A 1 95 ? 9.506 -2.160 7.907 1.00 59.88 95 LEU A C 1
ATOM 781 O O . LEU A 1 95 ? 9.530 -2.201 9.141 1.00 59.88 95 LEU A O 1
ATOM 785 N N . PRO A 1 96 ? 10.408 -1.464 7.202 1.00 59.34 96 PRO A N 1
ATOM 786 C CA . PRO A 1 96 ? 11.345 -0.556 7.843 1.00 59.34 96 PRO A CA 1
ATOM 787 C C . PRO A 1 96 ? 10.592 0.454 8.711 1.00 59.34 96 PRO A C 1
ATOM 789 O O . PRO A 1 96 ? 9.544 0.990 8.338 1.00 59.34 96 PRO A O 1
ATOM 792 N N . ASN A 1 97 ? 11.127 0.685 9.907 1.00 55.25 97 ASN A N 1
ATOM 793 C CA . ASN A 1 97 ? 10.531 1.535 10.927 1.00 55.25 97 ASN A CA 1
ATOM 794 C C . ASN A 1 97 ? 10.790 3.010 10.585 1.00 55.25 97 ASN A C 1
ATOM 796 O O . ASN A 1 97 ? 11.531 3.695 11.287 1.00 55.25 97 ASN A O 1
ATOM 800 N N . PHE A 1 98 ? 10.238 3.499 9.470 1.00 61.50 98 PHE A N 1
ATOM 801 C CA . PHE A 1 98 ? 10.320 4.923 9.172 1.00 61.50 98 PHE A CA 1
ATOM 802 C C . PHE A 1 98 ? 9.381 5.666 10.118 1.00 61.50 98 PHE A C 1
ATOM 804 O O . PHE A 1 98 ? 8.169 5.447 10.128 1.00 61.50 98 PHE A O 1
ATOM 811 N N . THR A 1 99 ? 9.944 6.577 10.904 1.00 54.94 99 THR A N 1
ATOM 812 C CA . THR A 1 99 ? 9.227 7.434 11.857 1.00 54.94 99 THR A CA 1
ATOM 813 C C . THR A 1 99 ? 8.052 8.178 11.208 1.00 54.94 99 THR A C 1
ATOM 815 O O . THR A 1 99 ? 7.053 8.460 11.866 1.00 54.94 99 THR A O 1
ATOM 818 N N . ASP A 1 100 ? 8.134 8.445 9.902 1.00 57.50 100 ASP A N 1
ATOM 819 C CA . ASP A 1 100 ? 7.087 9.117 9.131 1.00 57.50 100 ASP A CA 1
ATOM 820 C C . ASP A 1 100 ? 5.940 8.201 8.689 1.00 57.50 100 ASP A C 1
ATOM 822 O O . ASP A 1 100 ? 4.848 8.707 8.434 1.00 57.50 100 ASP A O 1
ATOM 826 N N . PHE A 1 101 ? 6.119 6.870 8.654 1.00 58.81 101 PHE A N 1
ATOM 827 C CA . PHE A 1 101 ? 4.989 5.959 8.427 1.00 58.81 101 PHE A CA 1
ATOM 828 C C . PHE A 1 101 ? 3.958 6.100 9.535 1.00 58.81 101 PHE A C 1
ATOM 830 O O . PHE A 1 101 ? 2.779 6.218 9.229 1.00 58.81 101 PHE A O 1
ATOM 837 N N . LYS A 1 102 ? 4.397 6.178 10.799 1.00 55.25 102 LYS A N 1
ATOM 838 C CA . LYS A 1 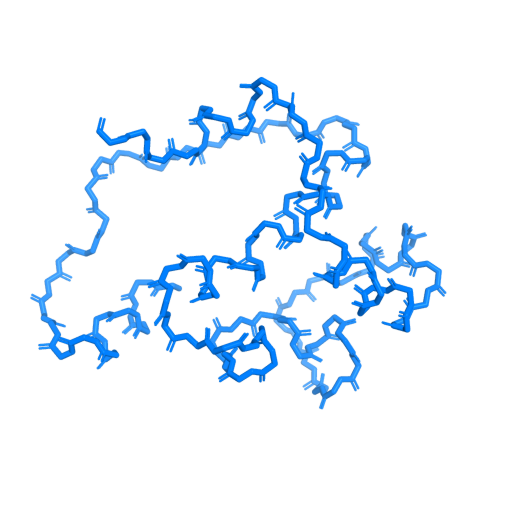102 ? 3.498 6.336 11.952 1.00 55.25 102 LYS A CA 1
ATOM 839 C C . LYS A 1 102 ? 2.585 7.556 11.829 1.00 55.25 102 LYS A C 1
ATOM 841 O O . LYS A 1 102 ? 1.418 7.454 12.144 1.00 55.25 102 LYS A O 1
ATOM 846 N N . LYS A 1 103 ? 3.065 8.664 11.254 1.00 57.25 103 LYS A N 1
ATOM 847 C CA . LYS A 1 103 ? 2.248 9.876 11.040 1.00 57.25 103 LYS A CA 1
ATOM 848 C C . LYS A 1 103 ? 1.135 9.703 9.996 1.00 57.25 103 LYS A C 1
ATOM 850 O O . LYS A 1 103 ? 0.192 10.490 9.979 1.00 57.25 103 LYS A O 1
ATOM 855 N N . LEU A 1 104 ? 1.282 8.740 9.083 1.00 57.19 104 LEU A N 1
ATOM 856 C CA . LEU A 1 104 ? 0.259 8.365 8.101 1.00 57.19 104 LEU A CA 1
ATOM 857 C C . LEU A 1 104 ? -0.649 7.239 8.597 1.00 57.19 104 LEU A C 1
ATOM 859 O O . LEU A 1 104 ? -1.727 7.035 8.032 1.00 57.19 104 LEU A O 1
ATOM 863 N N . LEU A 1 105 ? -0.206 6.485 9.605 1.00 54.19 105 LEU A N 1
ATOM 864 C CA . LEU A 1 105 ? -1.073 5.568 10.319 1.00 54.19 105 LEU A CA 1
ATOM 865 C C . LEU A 1 105 ? -2.059 6.436 11.096 1.00 54.19 105 LEU A C 1
ATOM 867 O O . LEU A 1 105 ? -1.688 7.409 11.746 1.00 54.19 105 LEU A O 1
ATOM 871 N N . ILE A 1 106 ? -3.341 6.122 10.964 1.00 49.22 106 ILE A N 1
ATOM 872 C CA . ILE A 1 106 ? -4.320 6.587 11.935 1.00 49.22 106 ILE A CA 1
ATOM 873 C C . ILE A 1 106 ? -3.910 5.848 13.209 1.00 49.22 106 ILE A C 1
ATOM 875 O O . ILE A 1 106 ? -4.185 4.656 13.321 1.00 49.22 106 ILE A O 1
ATOM 879 N N . ASP A 1 107 ? -3.110 6.497 14.055 1.00 36.66 107 ASP A N 1
ATOM 880 C CA . ASP A 1 107 ? -2.828 6.007 15.400 1.00 36.66 107 ASP A CA 1
ATOM 881 C C . ASP A 1 107 ? -4.184 5.769 16.101 1.00 36.66 107 ASP A C 1
ATOM 883 O O . ASP A 1 107 ? -5.114 6.564 15.917 1.00 36.66 107 ASP A O 1
ATOM 887 N N . ASP A 1 108 ? -4.297 4.646 16.821 1.00 38.78 108 ASP A N 1
ATOM 888 C CA . ASP A 1 108 ? -5.465 4.285 17.645 1.00 38.78 108 ASP A CA 1
ATOM 889 C C . ASP A 1 108 ? -5.847 5.392 18.649 1.00 38.78 108 ASP A C 1
ATOM 891 O O . ASP A 1 108 ? -4.932 6.015 19.243 1.00 38.78 108 ASP A O 1
#

Sequence (108 aa):
MTICCNKRFNRSGVLFQGRFQSIHIQETEYLVNLSRYIHLNPVKAGIVNHAGEWEFSSYLEYAGLRPGTLPNIEYIKIQIESESIYQQFLLDHNLPNFTDFKKLLIDD

Secondary structure (DSSP, 8-state):
-HHHHHHHTT--S----S---------HHHHHHHHHHHHHHHHHTTS-SSGGG-TTSSHHHHTTSS---SS--HHHHHH-S-HHHHHHHHH-------HHHHHHS---

Foldseek 3Di:
DQVVVCVLVVHDDGPDDDDDDDDDDPDPVVVLLVLLCVLCVCCVVVVDVHSVVDPPDCLCVLLVNDDDDPDPCVSVCVVQVDSVSSVVVSVPPPRPPDVVVVVVPPDD

Organism: NCBI:txid1973481

InterPro domains:
  IPR036515 Transposase IS200-like superfamily [G3DSA:3.30.70.1290] (2-82)
  IPR036515 Transposase IS200-like superfamily [SSF143422] (3-46)

pLDDT: mean 72.6, std 10.23, range [36.66, 85.75]

Radius of gyration: 14.56 Å; chains: 1; bounding box: 37×30×35 Å